Protein AF-A0A2X0IL11-F1 (afdb_monomer_lite)

Sequence (72 aa):
MLLTPPLGDYHAYLFDCDGTVTDSMPQHYGVAPEHCLVFEDTDMGIQAATEAGMNSVRIPQRRTQHPLGGAR

Structure (mmCIF, N/CA/C/O backbone):
data_AF-A0A2X0IL11-F1
#
_entry.id   AF-A0A2X0IL11-F1
#
loop_
_atom_site.group_PDB
_atom_site.id
_atom_site.type_symbol
_atom_site.label_atom_id
_atom_site.label_alt_id
_atom_site.label_comp_id
_atom_site.label_asym_id
_atom_site.label_entity_id
_atom_site.label_seq_id
_atom_site.pdbx_PDB_ins_code
_atom_site.Cartn_x
_atom_site.Cartn_y
_atom_site.Cartn_z
_atom_site.occupancy
_atom_site.B_iso_or_equiv
_atom_site.auth_seq_id
_atom_site.auth_comp_id
_atom_site.auth_asym_id
_atom_site.auth_atom_id
_atom_site.pdbx_PDB_model_num
ATOM 1 N N . MET A 1 1 ? -1.161 -14.694 -17.117 1.00 63.16 1 MET A N 1
ATOM 2 C CA . MET A 1 1 ? -0.692 -15.087 -15.774 1.00 63.1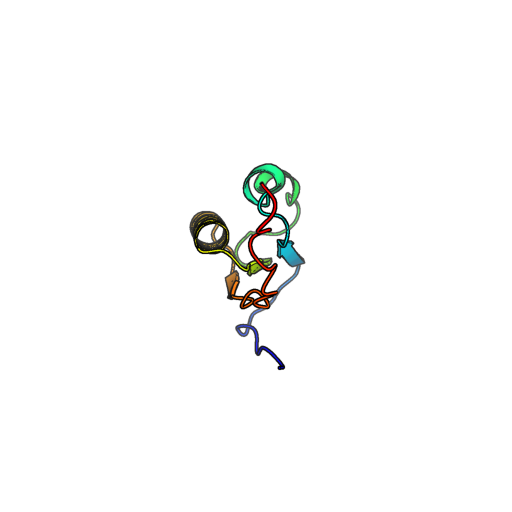6 1 MET A CA 1
ATOM 3 C C . MET A 1 1 ? -1.755 -14.633 -14.798 1.00 63.16 1 MET A C 1
ATOM 5 O O . MET A 1 1 ? -2.133 -13.472 -14.864 1.00 63.16 1 MET A O 1
ATOM 9 N N . LEU A 1 2 ? -2.300 -15.553 -14.010 1.00 69.44 2 LEU A N 1
ATOM 10 C CA . LEU A 1 2 ? -3.241 -15.237 -12.936 1.00 69.44 2 LEU A CA 1
ATOM 11 C C . LEU A 1 2 ? -2.440 -15.176 -11.635 1.00 69.44 2 LEU A C 1
ATOM 13 O O . LEU A 1 2 ? -1.594 -16.041 -11.410 1.00 69.44 2 LEU A O 1
ATOM 17 N N . LEU A 1 3 ? -2.669 -14.139 -10.834 1.00 71.25 3 LEU A N 1
ATOM 18 C CA . LEU A 1 3 ? -2.116 -14.017 -9.488 1.00 71.25 3 LEU A CA 1
ATOM 19 C C . LEU A 1 3 ? -3.177 -14.472 -8.488 1.00 71.25 3 LEU A C 1
ATOM 21 O O . LEU A 1 3 ? -4.350 -14.136 -8.648 1.00 71.25 3 LEU A O 1
ATOM 25 N N . THR A 1 4 ? -2.756 -15.220 -7.471 1.00 80.50 4 THR A N 1
ATOM 26 C CA . THR A 1 4 ? -3.620 -15.594 -6.349 1.00 80.50 4 THR A CA 1
ATOM 27 C C . THR A 1 4 ? -3.317 -14.642 -5.196 1.00 80.50 4 THR A C 1
ATOM 29 O O . THR A 1 4 ? -2.216 -14.724 -4.645 1.00 80.50 4 THR A O 1
ATOM 32 N N . PRO A 1 5 ? -4.228 -13.715 -4.854 1.00 81.19 5 PRO A N 1
ATOM 33 C CA . PRO A 1 5 ? -4.022 -12.833 -3.716 1.00 81.19 5 PRO A CA 1
ATOM 34 C C . PRO A 1 5 ? -4.057 -13.626 -2.397 1.00 81.19 5 PRO A C 1
ATOM 36 O O . PRO A 1 5 ? -4.615 -14.731 -2.362 1.00 81.19 5 PRO A O 1
ATOM 39 N N . PRO A 1 6 ? -3.477 -13.080 -1.312 1.00 81.44 6 PRO A N 1
ATOM 40 C CA . PRO A 1 6 ? -3.677 -13.625 0.024 1.00 81.44 6 PRO A CA 1
ATOM 41 C C . PRO A 1 6 ? -5.172 -13.737 0.339 1.00 81.44 6 PRO A C 1
ATOM 43 O O . PRO A 1 6 ? -5.993 -12.978 -0.175 1.00 81.44 6 PRO A O 1
ATOM 46 N N . LEU A 1 7 ? -5.533 -14.717 1.164 1.00 85.81 7 LEU A N 1
ATOM 47 C CA . LEU A 1 7 ? -6.898 -14.825 1.666 1.00 85.81 7 LEU A CA 1
ATOM 48 C C . LEU A 1 7 ? -7.112 -13.747 2.732 1.00 85.81 7 LEU A C 1
ATOM 50 O O . LEU A 1 7 ? -6.298 -13.619 3.644 1.00 85.81 7 LEU A O 1
ATOM 54 N N . GLY A 1 8 ? -8.216 -13.014 2.639 1.00 84.25 8 GLY A N 1
ATOM 55 C CA . GLY A 1 8 ? -8.564 -11.970 3.595 1.00 84.25 8 GLY A CA 1
ATOM 56 C C . GLY A 1 8 ? -9.937 -11.373 3.311 1.00 84.25 8 GLY A C 1
ATOM 57 O O . GLY A 1 8 ? -10.469 -11.518 2.208 1.00 84.25 8 GLY A O 1
ATOM 58 N N . ASP A 1 9 ? -10.508 -10.726 4.325 1.00 88.00 9 ASP A N 1
ATOM 59 C CA . ASP A 1 9 ? -11.726 -9.930 4.188 1.00 88.00 9 ASP A CA 1
ATOM 60 C C . ASP A 1 9 ? -11.330 -8.512 3.765 1.00 88.00 9 ASP A C 1
ATOM 62 O O . ASP A 1 9 ? -11.035 -7.652 4.596 1.00 88.00 9 ASP A O 1
ATOM 66 N N . TYR A 1 10 ? -11.205 -8.309 2.453 1.00 86.38 10 TYR A N 1
ATOM 67 C CA . TYR A 1 10 ? -10.769 -7.037 1.886 1.00 86.38 10 TYR A CA 1
ATOM 68 C C . TYR A 1 10 ? -11.959 -6.173 1.500 1.00 86.38 10 TYR A C 1
ATOM 70 O O . TYR A 1 10 ? -12.827 -6.584 0.728 1.00 86.38 10 TYR A O 1
ATOM 78 N N . HIS A 1 11 ? -11.947 -4.938 1.988 1.00 84.19 11 HIS A N 1
ATOM 79 C CA . HIS A 1 11 ? -13.001 -3.950 1.745 1.00 84.19 11 HIS A CA 1
ATOM 80 C C . HIS A 1 11 ? -12.566 -2.899 0.717 1.00 84.19 11 HIS A C 1
ATOM 82 O O . HIS A 1 11 ? -13.397 -2.150 0.206 1.00 84.19 11 HIS A O 1
ATOM 88 N N . ALA A 1 12 ? -11.272 -2.867 0.377 1.00 79.19 12 ALA A N 1
ATOM 89 C CA . ALA A 1 12 ? -10.703 -1.990 -0.638 1.00 79.19 12 ALA A CA 1
ATOM 90 C C . ALA A 1 12 ? -9.547 -2.664 -1.398 1.00 79.19 12 ALA A C 1
ATOM 92 O O . ALA A 1 12 ? -8.719 -3.363 -0.810 1.00 79.19 12 ALA A O 1
ATOM 93 N N . TYR A 1 13 ? -9.481 -2.395 -2.706 1.00 78.81 13 TYR A N 1
ATOM 94 C CA . TYR A 1 13 ? -8.380 -2.785 -3.588 1.00 78.81 13 TYR A CA 1
ATOM 95 C C . TYR A 1 13 ? -7.715 -1.528 -4.143 1.00 78.81 13 TYR A C 1
ATOM 97 O O . TYR A 1 13 ? -8.394 -0.684 -4.732 1.00 78.81 13 TYR A O 1
ATOM 105 N N . LEU A 1 14 ? -6.403 -1.407 -3.961 1.00 73.94 14 LEU A N 1
ATOM 106 C CA . LEU A 1 14 ? -5.607 -0.280 -4.441 1.00 73.94 14 LEU A CA 1
ATOM 107 C C . LEU A 1 14 ? -4.628 -0.778 -5.505 1.00 73.94 14 LEU A C 1
ATOM 109 O O . LEU A 1 14 ? -3.982 -1.805 -5.318 1.00 73.94 14 LEU A O 1
ATOM 113 N N . PHE A 1 15 ? -4.516 -0.057 -6.615 1.00 75.38 15 PHE A N 1
ATOM 114 C CA . PHE A 1 15 ? -3.586 -0.376 -7.697 1.00 75.38 15 PHE A CA 1
ATOM 115 C C . PHE A 1 15 ? -2.614 0.793 -7.853 1.00 75.38 15 PHE A C 1
ATOM 117 O O . PHE A 1 15 ? -3.009 1.817 -8.408 1.00 75.38 15 PHE A O 1
ATOM 124 N N . ASP A 1 16 ? -1.379 0.645 -7.366 1.00 69.06 16 ASP A N 1
ATOM 125 C CA . ASP A 1 16 ? -0.298 1.588 -7.671 1.00 69.06 16 ASP A CA 1
ATOM 126 C C . ASP A 1 16 ? 0.464 1.075 -8.889 1.00 69.06 16 ASP A C 1
ATOM 128 O O . ASP A 1 16 ? 0.907 -0.074 -8.925 1.00 69.06 16 ASP A O 1
ATOM 132 N N . CYS A 1 17 ? 0.567 1.900 -9.924 1.00 59.03 17 CYS A N 1
ATOM 133 C CA . CYS A 1 17 ? 1.328 1.581 -11.131 1.00 59.03 17 CYS A CA 1
ATOM 134 C C . CYS A 1 17 ? 2.103 2.790 -11.678 1.00 59.03 17 CYS A C 1
ATOM 136 O O . CYS A 1 17 ? 2.663 2.692 -12.772 1.00 59.03 17 CYS A O 1
ATOM 138 N N . ASP A 1 18 ? 2.133 3.926 -10.975 1.00 63.16 18 ASP A N 1
ATOM 139 C CA . ASP A 1 18 ? 2.908 5.104 -11.386 1.00 63.16 18 ASP A CA 1
ATOM 140 C C . ASP A 1 18 ? 3.773 5.717 -10.271 1.00 63.16 18 ASP A C 1
ATOM 142 O O . ASP A 1 18 ? 4.496 6.683 -10.522 1.00 63.16 18 ASP A O 1
ATOM 146 N N . GLY A 1 19 ? 3.838 5.066 -9.104 1.00 56.47 19 GLY A N 1
ATOM 147 C CA . GLY A 1 19 ? 4.924 5.238 -8.140 1.00 56.47 19 GLY A CA 1
ATOM 148 C C . GLY A 1 19 ? 4.692 6.340 -7.115 1.00 56.47 19 GLY A C 1
ATOM 149 O O . GLY A 1 19 ? 5.665 6.930 -6.641 1.00 56.47 19 GLY A O 1
ATOM 150 N N . THR A 1 20 ? 3.435 6.633 -6.771 1.00 55.38 20 THR A N 1
ATOM 151 C CA . THR A 1 20 ? 3.107 7.659 -5.765 1.00 55.38 20 THR A CA 1
ATOM 152 C C . THR A 1 20 ? 1.973 7.285 -4.802 1.00 55.38 20 THR A C 1
ATOM 154 O O . THR A 1 20 ? 1.296 8.178 -4.291 1.00 55.38 20 THR A O 1
ATOM 157 N N . VAL A 1 21 ? 1.786 6.009 -4.426 1.00 54.00 21 VAL A N 1
ATOM 158 C CA . VAL A 1 21 ? 0.834 5.677 -3.338 1.00 54.00 21 VAL A CA 1
ATOM 159 C C . VAL A 1 21 ? 1.197 6.321 -1.996 1.00 54.00 21 VAL A C 1
ATOM 161 O O . VAL A 1 21 ? 0.301 6.585 -1.187 1.00 54.00 21 VAL A O 1
ATOM 164 N N . THR A 1 22 ? 2.463 6.681 -1.767 1.00 51.47 22 THR A N 1
ATOM 165 C CA . THR A 1 22 ? 2.894 7.320 -0.512 1.00 51.47 22 THR A CA 1
ATOM 166 C C . THR A 1 22 ? 2.212 8.672 -0.261 1.00 51.47 22 THR A C 1
ATOM 168 O O . THR A 1 22 ? 1.934 9.000 0.892 1.00 51.47 22 THR A O 1
ATOM 171 N N . ASP A 1 23 ? 1.864 9.425 -1.312 1.00 54.22 23 ASP A N 1
ATOM 172 C CA . ASP A 1 23 ? 1.221 10.744 -1.182 1.00 54.22 23 ASP A CA 1
ATOM 173 C C . ASP A 1 23 ? -0.314 10.657 -1.054 1.00 54.22 23 ASP A C 1
ATOM 175 O O . ASP A 1 23 ? -0.967 11.621 -0.638 1.00 54.22 23 ASP A O 1
ATOM 179 N N . SER A 1 24 ? -0.904 9.501 -1.391 1.00 53.97 24 SER A N 1
ATOM 180 C CA . SER A 1 24 ? -2.345 9.230 -1.279 1.00 53.97 24 SER A CA 1
ATOM 181 C C . SER A 1 24 ? -2.746 8.402 -0.051 1.00 53.97 24 SER A C 1
ATOM 183 O O . SER A 1 24 ? -3.938 8.213 0.197 1.00 53.97 24 SER A O 1
ATOM 185 N N . MET A 1 25 ? -1.778 7.910 0.733 1.00 57.16 25 MET A N 1
ATOM 186 C CA . MET A 1 25 ? -2.016 7.099 1.939 1.00 57.16 25 MET A CA 1
ATOM 187 C C . MET A 1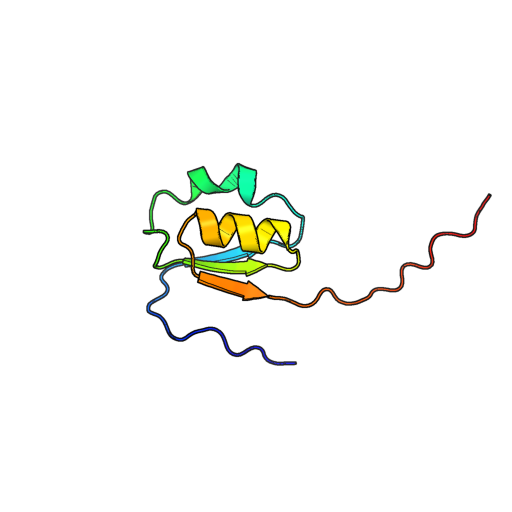 25 ? -3.001 7.733 2.940 1.00 57.16 25 MET A C 1
ATOM 189 O O . MET A 1 25 ? -3.858 7.009 3.450 1.00 57.16 25 MET A O 1
ATOM 193 N N . PRO A 1 26 ? -2.952 9.056 3.208 1.00 54.09 26 PRO A N 1
ATOM 194 C CA . PRO A 1 26 ? -3.973 9.729 4.003 1.00 54.09 26 PRO A CA 1
ATOM 195 C C . PRO A 1 26 ? -5.384 9.550 3.421 1.00 54.09 26 PRO A C 1
ATOM 197 O O . PRO A 1 26 ? -6.313 9.231 4.144 1.00 54.09 26 PRO A O 1
ATOM 200 N N . GLN A 1 27 ? -5.580 9.687 2.111 1.00 53.84 27 GLN A N 1
ATOM 201 C CA . GLN A 1 27 ? -6.891 9.859 1.474 1.00 53.84 27 GLN A CA 1
ATOM 202 C C . GLN A 1 27 ? -7.829 8.632 1.567 1.00 53.84 27 GLN A C 1
ATOM 204 O O . GLN A 1 27 ? -9.014 8.760 1.255 1.00 53.84 27 GLN A O 1
ATOM 209 N N . HIS A 1 28 ? -7.369 7.474 2.050 1.00 58.81 28 HIS A N 1
ATOM 210 C CA . HIS A 1 28 ? -8.175 6.254 2.220 1.00 58.81 28 HIS A CA 1
ATOM 211 C C . HIS A 1 28 ? -8.892 6.140 3.584 1.00 58.81 28 HIS A C 1
ATOM 213 O O . HIS A 1 28 ? -9.181 5.035 4.039 1.00 58.81 28 HIS A O 1
ATOM 219 N N . TYR A 1 29 ? -9.226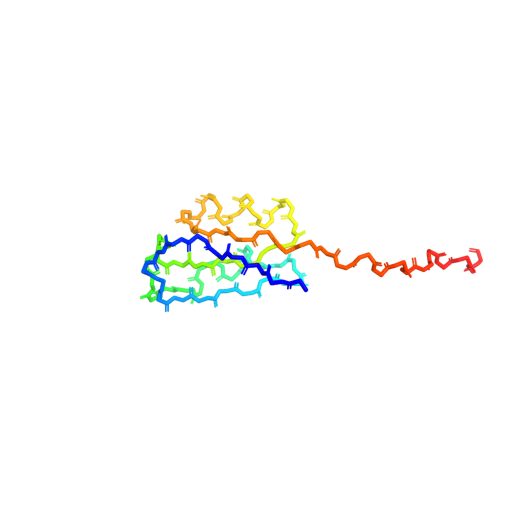 7.266 4.226 1.00 60.91 29 TYR A N 1
ATOM 220 C CA . TYR A 1 29 ? -9.771 7.404 5.595 1.00 60.91 29 TYR A CA 1
ATOM 221 C C . TYR A 1 29 ? -11.095 6.668 5.948 1.00 60.91 29 TYR A C 1
ATOM 223 O O . TYR A 1 29 ? -11.705 6.973 6.971 1.00 60.91 29 TYR A O 1
ATOM 231 N N . GLY A 1 30 ? -11.569 5.703 5.155 1.00 72.50 30 GLY A N 1
ATOM 232 C CA . GLY A 1 30 ? -12.804 4.949 5.415 1.00 72.50 30 GLY A CA 1
ATOM 233 C C . GLY A 1 30 ? -12.628 3.470 5.775 1.00 72.50 30 GLY A C 1
ATOM 234 O O . GLY A 1 30 ? -13.581 2.860 6.255 1.00 72.50 30 GLY A O 1
ATOM 235 N N . VAL A 1 31 ? -11.451 2.881 5.540 1.00 82.38 31 VAL A N 1
ATOM 236 C CA . VAL A 1 31 ? -11.193 1.443 5.731 1.00 82.38 31 VAL A CA 1
ATOM 237 C C . VAL A 1 31 ? -9.909 1.264 6.535 1.00 82.38 31 VAL A C 1
ATOM 239 O O . VAL A 1 31 ? -8.914 1.937 6.276 1.00 82.38 31 VAL A O 1
ATOM 242 N N . ALA A 1 32 ? -9.942 0.373 7.528 1.00 85.38 32 ALA A N 1
ATOM 243 C CA . ALA A 1 32 ? -8.765 0.057 8.330 1.00 85.38 32 ALA A CA 1
ATOM 244 C C . ALA A 1 32 ? -7.671 -0.583 7.444 1.00 85.38 32 ALA A C 1
ATOM 246 O O . ALA A 1 32 ? -8.017 -1.436 6.620 1.00 85.38 32 ALA A O 1
ATOM 247 N N . PRO A 1 33 ? -6.385 -0.201 7.574 1.00 85.31 33 PRO A N 1
ATOM 248 C CA . PRO A 1 33 ? -5.318 -0.661 6.680 1.00 85.31 33 PRO A CA 1
ATOM 249 C C . PRO A 1 33 ? -5.219 -2.183 6.527 1.00 85.31 33 PRO A C 1
ATOM 251 O O . PRO A 1 33 ? -5.000 -2.677 5.423 1.00 85.31 33 PRO A O 1
ATOM 254 N N . GLU A 1 34 ? -5.475 -2.939 7.591 1.00 88.25 34 GLU A N 1
ATOM 255 C CA . GLU A 1 34 ? -5.471 -4.403 7.592 1.00 88.25 34 GLU A CA 1
ATOM 256 C C . GLU A 1 34 ? -6.508 -5.029 6.636 1.00 88.25 34 GLU A C 1
ATOM 258 O O . GLU A 1 34 ? -6.339 -6.170 6.200 1.00 88.25 34 GLU A O 1
ATOM 263 N N . HIS A 1 35 ? -7.547 -4.274 6.262 1.00 89.62 35 HIS A N 1
ATOM 264 C CA . HIS A 1 35 ? -8.595 -4.665 5.313 1.00 89.62 35 HIS A CA 1
ATOM 265 C C . HIS A 1 35 ? -8.357 -4.139 3.888 1.00 89.62 35 HIS A C 1
ATOM 267 O O . HIS A 1 35 ? -9.227 -4.280 3.019 1.00 89.62 35 HIS A O 1
ATOM 273 N N . CYS A 1 36 ? -7.192 -3.549 3.624 1.00 87.06 36 CYS A N 1
ATOM 274 C CA . CYS A 1 36 ? -6.782 -3.099 2.300 1.00 87.06 36 CYS A CA 1
ATOM 275 C C . CYS A 1 36 ? -5.834 -4.115 1.650 1.00 87.06 36 CYS A C 1
ATOM 277 O O . CYS A 1 36 ? -4.919 -4.636 2.297 1.00 87.06 36 CYS A O 1
ATOM 279 N N . LEU A 1 37 ? -6.040 -4.364 0.353 1.00 88.75 37 LEU A N 1
ATOM 280 C CA . LEU A 1 37 ? -5.108 -5.099 -0.500 1.00 88.75 37 LEU A CA 1
ATOM 281 C C . LEU A 1 37 ? -4.540 -4.170 -1.578 1.00 88.75 37 LEU A C 1
ATOM 283 O O . LEU A 1 37 ? -5.292 -3.638 -2.396 1.00 88.75 37 LEU A O 1
ATOM 287 N N . VAL A 1 38 ? -3.218 -4.007 -1.598 1.00 85.62 38 VAL A N 1
ATOM 288 C CA . VAL A 1 38 ? -2.501 -3.156 -2.559 1.00 85.62 38 VAL A CA 1
ATOM 289 C C . VAL A 1 38 ? -1.774 -4.013 -3.595 1.00 85.62 38 VAL A C 1
ATOM 291 O O 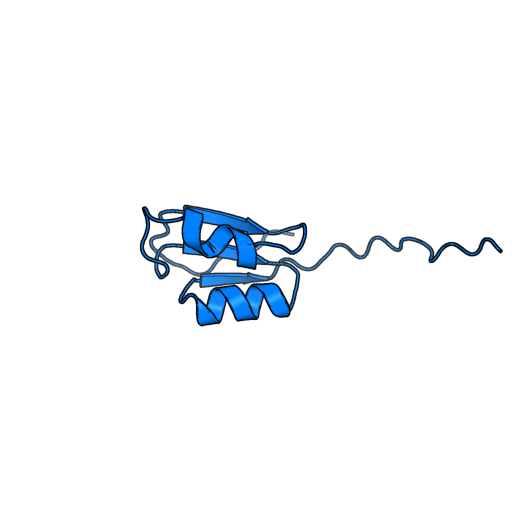. VAL A 1 38 ? -1.092 -4.978 -3.256 1.00 85.62 38 VAL A O 1
ATOM 294 N N . PHE A 1 39 ? -1.899 -3.672 -4.871 1.00 87.38 39 PHE A N 1
ATOM 295 C CA . PHE A 1 39 ? -1.117 -4.263 -5.953 1.00 87.38 39 PHE A CA 1
ATOM 296 C C . PHE A 1 39 ? 0.050 -3.335 -6.287 1.00 87.38 39 PHE A C 1
ATOM 298 O O . PHE A 1 39 ? -0.185 -2.203 -6.695 1.00 87.38 39 PHE A O 1
ATOM 305 N N . GLU A 1 40 ? 1.278 -3.826 -6.111 1.00 86.25 40 GLU A N 1
ATOM 306 C CA . GLU A 1 40 ? 2.507 -3.021 -6.142 1.00 86.25 40 GLU A CA 1
ATOM 307 C C . GLU A 1 40 ? 3.570 -3.644 -7.034 1.00 86.25 40 GLU A C 1
ATOM 309 O O . GLU A 1 40 ? 3.803 -4.856 -6.987 1.00 86.25 40 GLU A O 1
ATOM 314 N N . ASP A 1 41 ? 4.267 -2.832 -7.815 1.00 86.44 41 ASP A N 1
ATOM 315 C CA . ASP A 1 41 ? 5.276 -3.299 -8.765 1.00 86.44 41 ASP A CA 1
ATOM 316 C C . ASP A 1 41 ? 6.715 -2.893 -8.411 1.00 86.44 41 ASP A C 1
ATOM 318 O O . ASP A 1 41 ? 7.665 -3.403 -9.016 1.00 86.44 41 ASP A 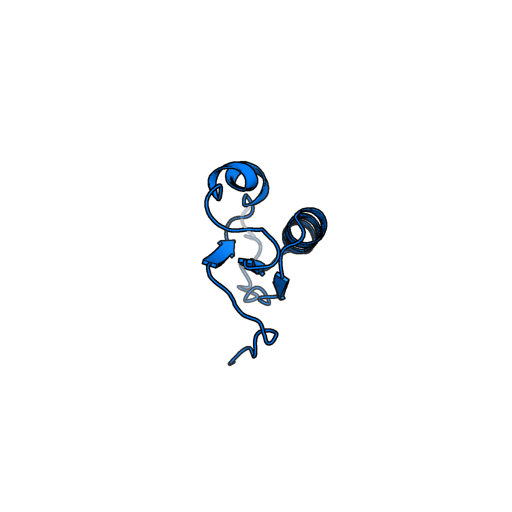O 1
ATOM 322 N N . THR A 1 42 ? 6.895 -2.069 -7.374 1.00 83.75 42 THR A N 1
ATOM 323 C CA . THR A 1 42 ? 8.205 -1.653 -6.856 1.00 83.75 42 THR A CA 1
ATOM 324 C C . THR A 1 42 ? 8.502 -2.226 -5.465 1.00 83.75 42 THR A C 1
ATOM 326 O O . THR A 1 42 ? 7.616 -2.652 -4.723 1.00 83.75 42 THR A O 1
ATOM 329 N N . ASP A 1 43 ? 9.783 -2.265 -5.080 1.00 86.31 43 ASP A N 1
ATOM 330 C CA . ASP A 1 43 ? 10.171 -2.589 -3.698 1.00 86.31 43 ASP A CA 1
ATOM 331 C C . ASP A 1 43 ? 9.749 -1.484 -2.717 1.00 86.31 43 ASP A C 1
ATOM 333 O O . ASP A 1 43 ? 9.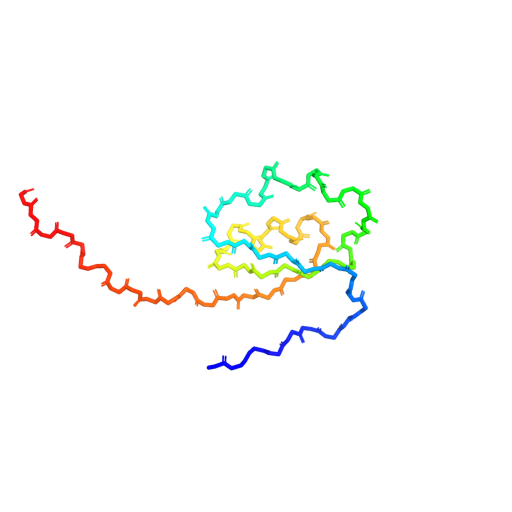307 -1.785 -1.610 1.00 86.31 43 ASP A O 1
ATOM 337 N N . MET A 1 44 ? 9.826 -0.219 -3.147 1.00 84.12 44 MET A N 1
ATOM 338 C CA . MET A 1 44 ? 9.463 0.939 -2.327 1.00 84.12 44 MET A CA 1
ATOM 339 C C . MET A 1 44 ? 7.968 0.953 -1.983 1.00 84.12 44 MET A C 1
ATOM 341 O O . MET A 1 44 ? 7.624 1.142 -0.819 1.00 84.12 44 MET A O 1
ATOM 345 N N . GLY A 1 45 ? 7.088 0.688 -2.952 1.00 83.81 45 GLY A N 1
ATOM 346 C CA . GLY A 1 45 ? 5.643 0.625 -2.716 1.00 83.81 45 GLY A CA 1
ATOM 347 C C . GLY A 1 45 ? 5.234 -0.544 -1.814 1.00 83.81 45 GLY A C 1
ATOM 348 O O . GLY A 1 45 ? 4.448 -0.373 -0.884 1.00 83.81 45 GLY A O 1
ATOM 349 N N . ILE A 1 46 ? 5.866 -1.718 -1.968 1.00 86.88 46 ILE A N 1
ATOM 350 C CA . ILE A 1 46 ? 5.669 -2.850 -1.040 1.00 86.88 46 ILE A CA 1
ATOM 351 C C . ILE A 1 46 ? 6.085 -2.487 0.393 1.00 86.88 46 ILE A C 1
ATOM 353 O O . ILE A 1 46 ? 5.389 -2.852 1.347 1.00 86.88 46 ILE A O 1
ATOM 357 N N . GLN A 1 47 ? 7.209 -1.782 0.562 1.00 87.12 47 GLN A N 1
ATOM 358 C CA . GLN A 1 47 ? 7.653 -1.326 1.878 1.00 87.12 47 GLN A CA 1
ATOM 359 C C . GLN A 1 47 ? 6.651 -0.336 2.481 1.00 87.12 47 GLN A C 1
ATOM 361 O O . GLN A 1 47 ? 6.251 -0.518 3.628 1.00 87.12 47 GLN A O 1
ATOM 366 N N . ALA A 1 48 ? 6.186 0.640 1.699 1.00 84.75 48 ALA A N 1
ATOM 367 C CA . ALA A 1 48 ? 5.185 1.605 2.143 1.00 84.75 48 ALA A CA 1
ATOM 368 C C . ALA A 1 48 ? 3.882 0.918 2.589 1.00 84.75 48 ALA A C 1
ATOM 370 O O . ALA A 1 48 ? 3.394 1.181 3.686 1.00 84.75 48 ALA A O 1
ATOM 371 N N . ALA A 1 49 ? 3.360 -0.032 1.804 1.00 85.81 49 ALA A N 1
ATOM 372 C CA . ALA A 1 49 ? 2.175 -0.810 2.172 1.00 85.81 49 ALA A CA 1
ATOM 373 C C . ALA A 1 49 ? 2.381 -1.605 3.476 1.00 85.81 49 ALA A C 1
ATOM 375 O O . ALA A 1 49 ? 1.485 -1.663 4.318 1.00 85.81 49 ALA A O 1
ATOM 376 N N . THR A 1 50 ? 3.574 -2.175 3.672 1.00 87.62 50 THR A N 1
ATOM 377 C CA . THR A 1 50 ? 3.926 -2.907 4.900 1.00 87.62 50 THR A CA 1
ATOM 378 C C . THR A 1 50 ? 3.962 -1.979 6.115 1.00 87.62 50 THR A C 1
ATOM 380 O O . THR A 1 50 ? 3.387 -2.303 7.152 1.00 87.62 50 THR A O 1
ATOM 383 N N . GLU A 1 51 ? 4.598 -0.813 5.993 1.00 87.19 51 GLU A N 1
ATOM 384 C CA . GLU A 1 51 ? 4.664 0.202 7.053 1.00 87.19 51 GLU A CA 1
ATOM 385 C C . GLU A 1 51 ? 3.281 0.788 7.380 1.00 87.19 51 GLU A C 1
ATOM 387 O O . GLU A 1 51 ? 3.007 1.124 8.532 1.00 87.19 51 GLU A O 1
ATOM 392 N N . ALA A 1 52 ? 2.385 0.836 6.392 1.00 84.69 52 ALA A N 1
ATOM 393 C CA . ALA A 1 52 ? 0.991 1.234 6.552 1.00 84.69 52 ALA A CA 1
ATOM 394 C C . ALA A 1 52 ? 0.108 0.169 7.229 1.00 84.69 52 ALA A C 1
ATOM 396 O O . ALA A 1 52 ? -1.024 0.477 7.597 1.00 84.69 52 ALA A O 1
ATOM 397 N N . GLY A 1 53 ? 0.583 -1.073 7.375 1.00 88.81 53 GLY A N 1
ATOM 398 C CA . GLY A 1 53 ? -0.210 -2.194 7.891 1.00 88.81 53 GLY A CA 1
ATOM 399 C C . GLY A 1 53 ? -1.183 -2.804 6.874 1.00 88.81 53 GLY A C 1
ATOM 400 O O . GLY A 1 53 ? -2.142 -3.460 7.272 1.00 88.81 53 GLY A O 1
ATOM 401 N N . MET A 1 54 ? -0.955 -2.594 5.575 1.00 89.75 54 MET A N 1
ATOM 402 C CA . MET A 1 54 ? -1.779 -3.142 4.495 1.00 89.75 54 MET A CA 1
ATOM 403 C C . MET A 1 54 ? -1.255 -4.491 3.995 1.00 89.75 54 MET A C 1
ATOM 405 O O . MET A 1 54 ? -0.062 -4.791 4.069 1.00 89.75 54 MET A O 1
ATOM 409 N N . ASN A 1 55 ? -2.142 -5.301 3.413 1.00 89.88 55 ASN A N 1
ATOM 410 C CA . ASN A 1 55 ? -1.730 -6.476 2.648 1.00 89.88 55 ASN A CA 1
ATOM 411 C C . ASN A 1 55 ? -1.309 -6.052 1.237 1.00 89.88 55 ASN A C 1
ATOM 413 O O . ASN A 1 55 ? -1.915 -5.151 0.657 1.00 89.88 55 ASN A O 1
ATOM 417 N N . SER A 1 56 ? -0.315 -6.722 0.647 1.00 88.88 56 SER A N 1
ATOM 418 C CA . SER A 1 56 ? 0.140 -6.400 -0.709 1.00 88.88 56 SER A CA 1
ATOM 419 C C . SER A 1 56 ? 0.389 -7.623 -1.595 1.00 88.88 56 SER A C 1
ATOM 421 O O . SER A 1 56 ? 0.715 -8.717 -1.129 1.00 88.88 56 SER A O 1
ATOM 423 N N . VAL A 1 57 ? 0.216 -7.438 -2.905 1.00 91.00 57 VAL A N 1
ATOM 424 C CA . VAL A 1 57 ? 0.541 -8.405 -3.958 1.00 91.00 57 VAL A CA 1
ATOM 425 C C . VAL A 1 57 ? 1.530 -7.762 -4.912 1.00 91.00 57 VAL A C 1
ATOM 427 O O . VAL A 1 57 ? 1.237 -6.745 -5.539 1.00 91.00 57 VAL A O 1
ATOM 430 N N . ARG A 1 58 ? 2.686 -8.408 -5.082 1.00 88.12 58 ARG A N 1
ATOM 431 C CA . ARG A 1 58 ? 3.671 -7.979 -6.071 1.00 88.12 58 ARG A CA 1
ATOM 432 C C . ARG A 1 58 ? 3.176 -8.247 -7.490 1.00 88.12 58 ARG A C 1
ATOM 434 O O . ARG A 1 58 ? 2.972 -9.400 -7.877 1.00 88.12 58 ARG A O 1
ATOM 441 N N . ILE A 1 59 ? 3.076 -7.191 -8.285 1.00 86.94 59 ILE A N 1
ATOM 442 C CA . ILE A 1 59 ? 2.884 -7.256 -9.727 1.00 86.94 59 ILE A CA 1
ATOM 443 C C . ILE A 1 59 ? 4.263 -7.195 -10.388 1.00 86.94 59 ILE A C 1
ATOM 445 O O . ILE A 1 59 ? 4.942 -6.178 -10.309 1.00 86.94 59 ILE A O 1
ATOM 449 N N . PRO A 1 60 ? 4.730 -8.261 -11.057 1.00 77.75 60 PRO A N 1
ATOM 450 C CA . PRO A 1 60 ? 5.962 -8.165 -11.822 1.00 77.75 60 PRO A CA 1
ATOM 451 C C . PRO A 1 60 ? 5.759 -7.169 -12.967 1.00 77.75 60 PRO A C 1
ATOM 453 O O . PRO A 1 60 ? 4.898 -7.384 -13.828 1.00 77.75 60 PRO A O 1
ATOM 456 N N . GLN A 1 61 ? 6.565 -6.103 -12.997 1.00 69.56 61 GLN A N 1
ATOM 457 C CA . GLN A 1 61 ? 6.573 -5.180 -14.127 1.00 69.56 61 GLN A CA 1
ATOM 458 C C . GLN A 1 61 ? 6.777 -5.974 -15.416 1.00 69.56 61 GLN A C 1
ATOM 460 O O . GLN A 1 61 ? 7.695 -6.798 -15.533 1.00 69.56 61 GLN A O 1
ATOM 465 N N . ARG A 1 62 ? 5.923 -5.733 -16.419 1.00 63.31 62 ARG A N 1
ATOM 466 C CA . ARG A 1 62 ? 6.243 -6.203 -17.766 1.00 63.31 62 ARG A CA 1
ATOM 467 C C . ARG A 1 62 ? 7.559 -5.543 -18.124 1.00 63.31 62 ARG A C 1
ATOM 469 O O . ARG A 1 62 ? 7.639 -4.322 -18.179 1.00 63.31 62 ARG A O 1
ATOM 476 N N . ARG A 1 63 ? 8.578 -6.351 -18.410 1.00 58.47 63 ARG A N 1
ATOM 477 C CA . ARG A 1 63 ? 9.788 -5.880 -19.074 1.00 58.47 63 ARG A CA 1
ATOM 478 C C . ARG A 1 63 ? 9.381 -5.446 -20.482 1.00 58.47 63 ARG A C 1
ATOM 480 O O . ARG A 1 63 ? 9.595 -6.171 -21.447 1.00 58.47 63 ARG A O 1
ATOM 487 N N . THR A 1 64 ? 8.759 -4.279 -20.626 1.00 52.41 64 THR A N 1
ATOM 488 C CA . THR A 1 64 ? 8.922 -3.512 -21.848 1.00 52.41 64 THR A CA 1
ATOM 489 C C . THR A 1 64 ? 10.414 -3.260 -21.899 1.00 52.41 64 THR A C 1
ATOM 491 O O . THR A 1 64 ? 10.942 -2.452 -21.139 1.00 52.41 64 THR A O 1
ATOM 494 N N . GLN A 1 65 ? 11.127 -4.015 -22.734 1.00 46.41 65 GLN A N 1
ATOM 495 C CA . GLN A 1 65 ? 12.347 -3.487 -23.312 1.00 46.41 65 GLN A CA 1
ATOM 496 C C . GLN A 1 65 ? 11.908 -2.200 -24.010 1.00 46.41 65 GLN A C 1
ATOM 498 O O . GLN A 1 65 ? 11.499 -2.222 -25.163 1.00 46.41 65 GLN A O 1
ATOM 503 N N . HIS A 1 66 ? 11.894 -1.084 -23.289 1.00 45.94 66 HIS A N 1
ATOM 504 C CA . HIS A 1 66 ? 12.149 0.171 -23.944 1.00 45.94 66 HIS A CA 1
ATOM 505 C C . HIS A 1 66 ? 13.602 0.003 -24.382 1.00 45.94 66 HIS A C 1
ATOM 507 O O . HIS A 1 66 ? 14.456 -0.187 -23.506 1.00 45.94 66 HIS A O 1
ATOM 513 N N . PRO A 1 67 ? 13.908 -0.075 -25.690 1.00 47.12 67 PRO A N 1
ATOM 514 C CA . PRO A 1 67 ? 15.290 0.070 -26.096 1.00 47.12 67 PRO A CA 1
ATOM 515 C C . PRO A 1 67 ? 15.707 1.384 -25.452 1.00 47.12 67 PRO A C 1
ATOM 517 O O . PRO A 1 67 ? 15.072 2.407 -25.712 1.00 47.12 67 PRO A O 1
ATOM 520 N N . LEU A 1 68 ? 16.677 1.350 -24.536 1.00 57.97 68 LEU A N 1
ATOM 521 C CA . LEU A 1 68 ? 17.343 2.575 -24.127 1.00 57.97 68 LEU A CA 1
ATOM 522 C C . LEU A 1 68 ? 17.692 3.260 -25.439 1.00 57.97 68 LEU A C 1
ATOM 524 O O . LEU A 1 68 ? 18.371 2.655 -26.273 1.00 57.97 68 LEU A O 1
ATOM 528 N N . GLY A 1 69 ? 17.075 4.417 -25.674 1.00 46.47 69 GLY A N 1
ATOM 529 C CA . GLY A 1 69 ? 17.173 5.123 -26.931 1.00 46.47 69 GLY A CA 1
ATOM 530 C C . GLY A 1 69 ? 18.639 5.372 -27.217 1.00 46.47 69 GLY A C 1
ATOM 531 O O . GLY A 1 69 ? 19.234 6.298 -26.679 1.00 46.47 69 GLY A O 1
ATOM 532 N N . GLY A 1 70 ? 19.219 4.532 -28.070 1.00 51.91 70 GLY A N 1
ATOM 533 C CA . GLY A 1 70 ? 20.389 4.881 -28.840 1.00 51.91 70 GLY A CA 1
ATOM 534 C C . GLY A 1 70 ? 19.947 5.956 -29.813 1.00 51.91 70 GLY A C 1
ATOM 535 O O . GLY A 1 70 ? 19.500 5.652 -30.913 1.00 51.91 70 GLY A O 1
ATOM 536 N N . ALA A 1 71 ? 20.011 7.210 -29.384 1.00 47.91 71 ALA A N 1
ATOM 537 C CA . ALA A 1 71 ? 19.996 8.352 -30.273 1.00 47.91 71 ALA A CA 1
ATOM 538 C C . ALA A 1 71 ? 20.663 9.549 -29.585 1.00 47.91 71 ALA A C 1
ATOM 540 O O . ALA A 1 71 ? 20.003 10.310 -28.881 1.00 47.91 71 ALA A O 1
ATOM 541 N N . ARG A 1 72 ? 21.936 9.717 -29.972 1.00 48.69 72 ARG A N 1
ATOM 542 C CA . ARG A 1 72 ? 22.842 10.871 -29.835 1.00 48.69 72 ARG A CA 1
ATOM 543 C C . ARG A 1 72 ? 23.759 10.873 -28.621 1.00 48.69 72 ARG A C 1
ATOM 545 O O . ARG A 1 72 ? 23.271 11.039 -27.489 1.00 48.69 72 ARG A O 1
#

InterPro domains:
  IPR006439 HAD hydrolase, subfamily IA [TIGR01509] (27-57)
  IPR023214 HAD superfamily [G3DSA:3.40.50.1000] (28-66)
  IPR036412 HAD-like superfamily [SSF56784] (27-65)
  IPR051806 HAD-like Sugar Phosphate Phosphatase [PTHR43481] (28-64)

Organism: NCBI:txid2219663

Foldseek 3Di:
DDDDFDDDQAPEEAEDDPPPVVVCLVVVVPDQQCNYEYEDADPVVVVSSVVSNHHYDHDDDPPPPPPPDPDD

Secondary structure (DSSP, 8-state):
----PPP---SEEEE--SS-HHHHSGGGTTS-GGGEEEEE-SHHHHHHHHHTT-EEEE-PPP----------

Radius of gyration: 14.71 Å; chains: 1; bounding box: 36×26×39 Å

pLDDT: mean 73.46, std 14.94, range [45.94, 91.0]